Protein AF-A0A5E4NCN2-F1 (afdb_monomer_lite)

Secondary structure (DSSP, 8-state):
--------TTHHHHHHHHHHHHHHHTT-STT--HHHHHHHHHHHHHHHHHH-TTHHHHHHHTHHHHHHHHHHHHHH---HHHHHHHHHHS-GGGHHHHHHHHHHT--S-HHHHHHHHGGGGTT--PPP-HHHHHHHHHHHHS------HHHHHHHHHHHHHHHHHHHHHHHSS--------

Foldseek 3Di:
DDDDDPDPPPVVVVVVVVVLVVCVVVCVPPPDDLVVLLVVLVVLLVVVCVVPVPVSLVLLVCLLLLLVQLVCCLPVVDCPSVVVCVVVCVDPVNVSSVVSRPPQSPDSDNVSSVVRSVSSPVSDDHDDDPVVVVVVVCVVVPDDDDDCVVVVVVVVVVVQVVVQVVCCVVPVDGDPDDDDD

Structure (mmCIF, N/CA/C/O backbone):
data_AF-A0A5E4NCN2-F1
#
_entry.id   AF-A0A5E4NCN2-F1
#
loop_
_atom_site.group_PDB
_atom_site.id
_atom_site.type_symbol
_atom_site.label_atom_id
_atom_site.label_alt_id
_atom_site.label_comp_id
_atom_site.label_asym_id
_atom_site.label_entity_id
_atom_site.label_seq_id
_atom_site.pdbx_PDB_ins_code
_atom_site.Cartn_x
_atom_site.Cartn_y
_atom_site.Cartn_z
_atom_site.occupancy
_atom_site.B_iso_or_equiv
_atom_site.auth_seq_id
_atom_site.auth_comp_id
_atom_site.auth_asym_id
_atom_site.auth_atom_id
_atom_site.pdbx_PDB_model_num
ATOM 1 N N . MET A 1 1 ? 11.444 34.028 23.361 1.00 41.53 1 MET A N 1
ATOM 2 C CA . MET A 1 1 ? 9.983 34.226 23.229 1.00 41.53 1 MET A CA 1
ATOM 3 C C . MET A 1 1 ? 9.448 33.207 22.234 1.00 41.53 1 MET A C 1
ATOM 5 O O . MET A 1 1 ? 9.784 33.340 21.062 1.00 41.53 1 MET A O 1
ATOM 9 N N . PRO A 1 2 ? 8.696 32.174 22.645 1.00 37.09 2 PRO A N 1
ATOM 10 C CA . PRO A 1 2 ? 8.049 31.289 21.689 1.00 37.09 2 PRO A CA 1
ATOM 11 C C . PRO A 1 2 ? 6.718 31.912 21.245 1.00 37.09 2 PRO A C 1
ATOM 13 O O . PRO A 1 2 ? 5.906 32.322 22.072 1.00 37.09 2 PRO A O 1
ATOM 16 N N . LYS A 1 3 ? 6.517 32.023 19.930 1.00 39.44 3 LYS A N 1
ATOM 17 C CA . LYS A 1 3 ? 5.230 32.394 19.333 1.00 39.44 3 LYS A CA 1
ATOM 18 C C . LYS A 1 3 ? 4.325 31.162 19.383 1.00 39.44 3 LYS A C 1
ATOM 20 O O . LYS A 1 3 ? 4.682 30.126 18.828 1.00 39.44 3 LYS A O 1
ATOM 25 N N . SER A 1 4 ? 3.178 31.271 20.048 1.00 36.53 4 SER A N 1
ATOM 26 C CA . SER A 1 4 ? 2.143 30.239 20.026 1.00 36.53 4 SER A CA 1
ATOM 27 C C . SER A 1 4 ? 1.515 30.182 18.633 1.00 36.53 4 SER A C 1
ATOM 29 O O . SER A 1 4 ? 0.782 31.089 18.239 1.00 36.53 4 SER A O 1
ATOM 31 N N . HIS A 1 5 ? 1.789 29.120 17.883 1.00 40.44 5 HIS A N 1
ATOM 32 C CA . HIS A 1 5 ? 0.987 28.770 16.718 1.00 40.44 5 HIS A CA 1
ATOM 33 C C . HIS A 1 5 ? -0.254 28.014 17.196 1.00 40.44 5 HIS A C 1
ATOM 35 O O . HIS A 1 5 ? -0.223 26.806 17.397 1.00 40.44 5 HIS A O 1
ATOM 41 N N . THR A 1 6 ? -1.349 28.741 17.407 1.00 39.44 6 THR A N 1
ATOM 42 C CA . THR A 1 6 ? -2.689 28.159 17.506 1.00 39.44 6 THR A CA 1
ATOM 43 C C . THR A 1 6 ? -3.101 27.685 16.114 1.00 39.44 6 THR A C 1
ATOM 45 O O . THR A 1 6 ? -3.514 28.482 15.270 1.00 39.44 6 THR A O 1
ATOM 48 N N . THR A 1 7 ? -2.930 26.397 15.838 1.00 43.25 7 THR A N 1
ATOM 49 C CA . THR A 1 7 ? -3.471 25.747 14.644 1.00 43.25 7 THR A CA 1
ATOM 50 C C . THR A 1 7 ? -4.983 25.604 14.809 1.00 43.25 7 THR A C 1
ATOM 52 O O . THR A 1 7 ? -5.469 24.941 15.721 1.00 43.25 7 THR A O 1
ATOM 55 N N . ASN A 1 8 ? -5.745 26.268 13.938 1.00 42.75 8 ASN A N 1
ATOM 56 C CA . ASN A 1 8 ? -7.198 26.134 13.856 1.00 42.75 8 ASN A CA 1
ATOM 57 C C . ASN A 1 8 ? -7.563 24.698 13.430 1.00 42.75 8 ASN A C 1
ATOM 59 O O . ASN A 1 8 ? -7.612 24.387 12.244 1.00 42.75 8 ASN A O 1
ATOM 63 N N . HIS A 1 9 ? -7.813 23.819 14.402 1.00 45.22 9 HIS A N 1
ATOM 64 C CA . HIS A 1 9 ? -8.236 22.426 14.197 1.00 45.22 9 HIS A CA 1
ATOM 65 C C . HIS A 1 9 ? -9.747 22.264 13.922 1.00 45.22 9 HIS A C 1
ATOM 67 O O . HIS A 1 9 ? -10.250 21.147 13.875 1.00 45.22 9 HIS A O 1
ATOM 73 N N . THR A 1 10 ? -10.500 23.352 13.744 1.00 45.19 10 THR A N 1
ATOM 74 C CA . THR A 1 10 ? -11.974 23.331 13.670 1.00 45.19 10 THR A CA 1
ATOM 75 C C . THR A 1 10 ? -12.545 23.070 12.275 1.00 45.19 10 THR A C 1
ATOM 77 O O . THR A 1 10 ? -13.681 22.623 12.154 1.00 45.19 10 THR A O 1
ATOM 80 N N . THR A 1 11 ? -11.783 23.304 11.207 1.00 46.69 11 THR A N 1
ATOM 81 C CA . THR A 1 11 ? -12.284 23.181 9.824 1.00 46.69 11 THR A CA 1
ATOM 82 C C . THR A 1 11 ? -12.555 21.736 9.354 1.00 46.69 11 THR A C 1
ATOM 84 O O . THR A 1 11 ? -13.551 21.541 8.659 1.00 46.69 11 THR A O 1
ATOM 87 N N . PRO A 1 12 ? -11.765 20.706 9.729 1.00 53.44 12 PRO A N 1
ATOM 88 C CA . PRO A 1 12 ? -12.042 19.319 9.333 1.00 53.44 12 PRO A CA 1
ATOM 89 C C . PRO A 1 12 ? -13.329 18.761 9.955 1.00 53.44 12 PRO A C 1
ATOM 91 O O . PRO A 1 12 ? -14.063 18.035 9.294 1.00 53.44 12 PRO A O 1
ATOM 94 N N . LEU A 1 13 ? -13.623 19.142 11.204 1.00 51.06 13 LEU A N 1
ATOM 95 C CA . LEU A 1 13 ? -14.796 18.677 11.953 1.00 51.06 13 LEU A CA 1
ATOM 96 C C . LEU A 1 13 ? -16.109 19.131 11.309 1.00 51.06 13 LEU A C 1
ATOM 98 O O . LEU A 1 13 ? -17.052 18.354 11.211 1.00 51.06 13 LEU A O 1
ATOM 102 N N . LEU A 1 14 ? -16.158 20.372 10.820 1.00 49.25 14 LEU A N 1
ATOM 103 C CA . LEU A 1 14 ? -17.379 20.940 10.250 1.00 49.25 14 LEU A CA 1
ATOM 104 C C . LEU A 1 14 ? -17.755 20.292 8.907 1.00 49.25 14 LEU A C 1
ATOM 106 O O . LEU A 1 14 ? -18.934 20.105 8.623 1.00 49.25 14 LEU A O 1
ATOM 110 N N . LEU A 1 15 ? -16.757 19.923 8.095 1.00 54.38 15 LEU A N 1
ATOM 111 C CA . LEU A 1 15 ? -16.984 19.213 6.832 1.00 54.38 15 LEU A CA 1
ATOM 112 C C . LEU A 1 15 ? -17.452 17.771 7.075 1.00 54.38 15 LEU A C 1
ATOM 114 O O . LEU A 1 15 ? -18.323 17.287 6.357 1.00 54.38 15 LEU A O 1
ATOM 118 N N . PHE A 1 16 ? -16.903 17.121 8.107 1.00 57.28 16 PHE A N 1
ATOM 119 C CA . PHE A 1 16 ? -17.297 15.777 8.533 1.00 57.28 16 PHE A CA 1
ATOM 120 C C . PHE A 1 16 ? -18.766 15.756 8.981 1.00 57.28 16 PHE A C 1
ATOM 122 O O . PHE A 1 16 ? -19.557 14.986 8.451 1.00 57.28 16 PHE A O 1
ATOM 129 N N . MET A 1 17 ? -19.170 16.716 9.822 1.00 56.56 17 MET A N 1
ATOM 130 C CA . MET A 1 17 ? -20.558 16.845 10.291 1.00 56.56 17 MET A CA 1
ATOM 131 C C . MET A 1 17 ? -21.575 17.082 9.159 1.00 56.56 17 MET A C 1
ATOM 133 O O . MET A 1 17 ? -22.712 16.625 9.251 1.00 56.56 17 MET A O 1
ATOM 137 N N . ILE A 1 18 ? -21.199 17.796 8.089 1.00 57.78 18 ILE A N 1
ATOM 138 C CA . ILE A 1 18 ? -22.083 18.039 6.932 1.00 57.78 18 ILE A CA 1
ATOM 139 C C . ILE A 1 18 ? -22.223 16.779 6.065 1.00 57.78 18 ILE A C 1
ATOM 141 O O . ILE A 1 18 ? -23.317 16.493 5.576 1.00 57.78 18 ILE A O 1
ATOM 145 N N . PHE A 1 19 ? -21.140 16.021 5.881 1.00 59.50 19 PHE A N 1
ATOM 146 C CA . PHE A 1 19 ? -21.166 14.759 5.136 1.00 59.50 19 PHE A CA 1
ATOM 147 C C . PHE A 1 19 ? -21.954 13.677 5.894 1.00 59.50 19 PHE A C 1
ATOM 149 O O . PHE A 1 19 ? -22.753 12.956 5.295 1.00 59.50 19 PHE A O 1
ATOM 156 N N . ASP A 1 20 ? -21.810 13.647 7.221 1.00 53.59 20 ASP A N 1
ATOM 157 C CA . ASP A 1 20 ? -22.557 12.769 8.125 1.00 53.59 20 ASP A CA 1
ATOM 158 C C . ASP A 1 20 ? -24.066 13.025 8.060 1.00 53.59 20 ASP A C 1
ATOM 160 O O . ASP A 1 20 ? -24.856 12.086 7.962 1.00 53.59 20 ASP A O 1
ATOM 164 N N . LEU A 1 21 ? -24.485 14.296 8.039 1.00 54.50 21 LEU A N 1
ATOM 165 C CA . LEU A 1 21 ? -25.903 14.651 7.945 1.00 54.50 21 LEU A CA 1
ATOM 166 C C . LEU A 1 21 ? -26.544 14.128 6.646 1.00 54.50 21 LEU A C 1
ATOM 168 O O . LEU A 1 21 ? -27.700 13.707 6.646 1.00 54.50 21 LEU A O 1
ATOM 172 N N . LEU A 1 22 ? -25.784 14.134 5.548 1.00 56.88 22 LEU A N 1
ATOM 173 C CA . LEU A 1 22 ? -26.221 13.658 4.234 1.00 56.88 22 LEU A CA 1
ATOM 174 C C . LEU A 1 22 ? -26.329 12.130 4.171 1.00 56.88 22 LEU A C 1
ATOM 176 O O . LEU A 1 22 ? -27.300 11.616 3.621 1.00 56.88 22 LEU A O 1
ATOM 180 N N . LEU A 1 23 ? -25.378 11.395 4.751 1.00 57.78 23 LEU A N 1
ATOM 181 C CA . LEU A 1 23 ? -25.417 9.927 4.774 1.00 57.78 23 LEU A CA 1
ATOM 182 C C . LEU A 1 23 ? -26.554 9.392 5.656 1.00 57.78 23 LEU A C 1
ATOM 184 O O . LEU A 1 23 ? -27.239 8.448 5.255 1.00 57.78 23 LEU A O 1
ATOM 188 N N . VAL A 1 24 ? -26.803 10.036 6.802 1.00 56.12 24 VAL A N 1
ATOM 189 C CA . VAL A 1 24 ? -27.922 9.710 7.703 1.00 56.12 24 VAL A CA 1
ATOM 190 C C . VAL A 1 24 ? -29.273 10.011 7.045 1.00 56.12 24 VAL A C 1
ATOM 192 O O . VAL A 1 24 ? -30.188 9.196 7.124 1.00 56.12 24 VAL A O 1
ATOM 195 N N . GLN A 1 25 ? -29.408 11.139 6.336 1.00 54.72 25 GLN A N 1
ATOM 196 C CA . GLN A 1 25 ? -30.654 11.479 5.632 1.00 54.72 25 GLN A CA 1
ATOM 197 C C . GLN A 1 25 ? -30.982 10.544 4.461 1.00 54.72 25 GLN A C 1
ATOM 199 O O . GLN A 1 25 ? -32.149 10.425 4.092 1.00 54.72 25 GLN A O 1
ATOM 204 N N . LEU A 1 26 ? -29.980 9.883 3.876 1.00 61.31 26 LEU A N 1
ATOM 205 C CA . LEU A 1 26 ? -30.165 8.995 2.727 1.00 61.31 26 LEU A CA 1
ATOM 206 C C . LEU A 1 26 ? -30.499 7.545 3.109 1.00 61.31 26 LEU A C 1
ATOM 208 O O . LEU A 1 26 ? -30.762 6.752 2.209 1.00 61.31 26 LEU A O 1
ATOM 212 N N . ASN A 1 27 ? -30.492 7.193 4.404 1.00 65.44 27 ASN A N 1
ATOM 213 C CA . ASN A 1 27 ? -30.739 5.833 4.907 1.00 65.44 27 ASN A CA 1
ATOM 214 C C . ASN A 1 27 ? -29.932 4.756 4.145 1.00 65.44 27 ASN A C 1
ATOM 216 O O . ASN A 1 27 ? -30.415 3.654 3.897 1.00 65.44 27 ASN A O 1
ATOM 220 N N . LYS A 1 28 ? -28.707 5.110 3.723 1.00 70.81 28 LYS A N 1
ATOM 221 C CA . LYS A 1 28 ? -27.879 4.315 2.798 1.00 70.81 28 LYS A CA 1
ATOM 222 C C . LYS A 1 28 ? -27.539 2.928 3.361 1.00 70.81 28 LYS A C 1
ATOM 224 O O . LYS A 1 28 ? -27.351 2.000 2.585 1.00 70.81 28 LYS A O 1
ATOM 229 N N . TYR A 1 29 ? -27.481 2.806 4.689 1.00 74.25 29 TYR A N 1
ATOM 230 C CA . TYR A 1 29 ? -27.118 1.588 5.412 1.00 74.25 29 TYR A CA 1
ATOM 231 C C . TYR A 1 29 ? -28.227 1.220 6.410 1.00 74.25 29 TYR A C 1
ATOM 233 O O . TYR A 1 29 ? -28.184 1.584 7.584 1.00 74.25 29 TYR A O 1
ATOM 241 N N . GLU A 1 30 ? -29.273 0.543 5.934 1.00 71.25 30 GLU A N 1
ATOM 242 C CA . GLU A 1 30 ? -30.413 0.170 6.776 1.00 71.25 30 GLU A CA 1
ATOM 243 C C . GLU A 1 30 ? -29.991 -0.835 7.863 1.00 71.25 30 GLU A C 1
ATOM 245 O O . GLU A 1 30 ? -29.385 -1.866 7.581 1.00 71.25 30 GLU A O 1
ATOM 250 N N . GLY A 1 31 ? -30.290 -0.525 9.128 1.00 76.19 31 GLY A N 1
ATOM 251 C CA . GLY A 1 31 ? -29.932 -1.379 10.266 1.00 76.19 31 GLY A CA 1
ATOM 252 C C . GLY A 1 31 ? -28.457 -1.330 10.684 1.00 76.19 31 GLY A C 1
ATOM 253 O O . GLY A 1 31 ? -28.086 -2.042 11.618 1.00 76.19 31 GLY A O 1
ATOM 254 N N . TYR A 1 32 ? -27.632 -0.485 10.054 1.00 77.19 32 TYR A N 1
ATOM 255 C CA . TYR A 1 32 ? -26.228 -0.299 10.419 1.00 77.19 32 TYR A CA 1
ATOM 256 C C . TYR A 1 32 ? -25.906 1.171 10.711 1.00 77.19 32 TYR A C 1
ATOM 258 O O . TYR A 1 32 ? -25.989 2.035 9.838 1.00 77.19 32 TYR A O 1
ATOM 266 N N . ASP A 1 33 ? -25.498 1.456 11.949 1.00 78.25 33 ASP A N 1
ATOM 267 C CA . ASP A 1 33 ? -25.115 2.805 12.369 1.00 78.25 33 ASP A CA 1
ATOM 268 C C . ASP A 1 33 ? -23.631 3.071 12.070 1.00 78.25 33 ASP A C 1
ATOM 270 O O . ASP A 1 33 ? -22.745 2.889 12.911 1.00 78.25 33 ASP A O 1
ATOM 274 N N . LEU A 1 34 ? -23.360 3.531 10.843 1.00 77.75 34 LEU A N 1
ATOM 275 C CA . LEU A 1 34 ? -22.014 3.931 10.429 1.00 77.75 34 LEU A CA 1
ATOM 276 C C . LEU A 1 34 ? -21.452 5.065 11.303 1.00 77.75 34 LEU A C 1
ATOM 278 O O . LEU A 1 34 ? -20.244 5.129 11.520 1.00 77.75 34 LEU A O 1
ATOM 282 N N . HIS A 1 35 ? -22.298 5.955 11.825 1.00 75.25 35 HIS A N 1
ATOM 283 C CA . HIS A 1 35 ? -21.841 7.070 12.650 1.00 75.25 35 HIS A CA 1
ATOM 284 C C . HIS A 1 35 ? -21.331 6.576 14.006 1.00 75.25 35 HIS A C 1
ATOM 286 O O . HIS A 1 35 ? -20.250 6.980 14.446 1.00 75.25 35 HIS A O 1
ATOM 292 N N . GLN A 1 36 ? -22.068 5.672 14.655 1.00 80.62 36 GLN A N 1
ATOM 293 C CA . GLN A 1 36 ? -21.593 5.013 15.868 1.00 80.62 36 GLN A CA 1
ATOM 294 C C . GLN A 1 36 ? -20.268 4.287 15.603 1.00 80.62 36 GLN A C 1
ATOM 296 O O . GLN A 1 36 ? -19.320 4.446 16.374 1.00 80.62 36 GLN A O 1
ATOM 301 N N . GLU A 1 37 ? -20.166 3.565 14.486 1.00 77.81 37 GLU A N 1
ATOM 302 C CA . GLU A 1 37 ? -18.952 2.839 14.107 1.00 77.81 37 GLU A CA 1
ATOM 303 C C . GLU A 1 37 ? -17.729 3.766 13.970 1.00 77.81 37 GLU A C 1
ATOM 305 O O . GLU A 1 37 ? -16.659 3.508 14.543 1.00 77.81 37 GLU A O 1
ATOM 310 N N . VAL A 1 38 ? -17.897 4.875 13.245 1.00 79.56 38 VAL A N 1
ATOM 311 C CA . VAL A 1 38 ? -16.866 5.900 13.042 1.00 79.56 38 VAL A CA 1
ATOM 312 C C . VAL A 1 38 ? -16.485 6.557 14.369 1.00 79.56 38 VAL A C 1
ATOM 314 O O . VAL A 1 38 ? -15.297 6.680 14.674 1.00 79.56 38 VAL A O 1
ATOM 317 N N . SER A 1 39 ? -17.470 6.931 15.187 1.00 80.88 39 SER A N 1
ATOM 318 C CA . SER A 1 39 ? -17.256 7.554 16.496 1.00 80.88 39 SER A CA 1
ATOM 319 C C . SER A 1 39 ? -16.482 6.641 17.450 1.00 80.88 39 SER A C 1
ATOM 321 O O . SER A 1 39 ? -15.526 7.074 18.103 1.00 80.88 39 SER A O 1
ATOM 323 N N . GLU A 1 40 ? -16.820 5.352 17.487 1.00 79.88 40 GLU A N 1
ATOM 324 C CA . GLU A 1 40 ? -16.090 4.356 18.269 1.00 79.88 40 GLU A CA 1
ATOM 325 C C . GLU A 1 40 ? -14.658 4.172 17.760 1.00 79.88 40 GLU A C 1
ATOM 327 O O . GLU A 1 40 ? -13.729 4.093 18.565 1.00 79.88 40 GLU A O 1
ATOM 332 N N . CYS A 1 41 ? -14.456 4.132 16.439 1.00 77.62 41 CYS A N 1
ATOM 333 C CA . CYS A 1 41 ? -13.123 4.036 15.842 1.00 77.62 41 CYS A CA 1
ATOM 334 C C . CYS A 1 41 ? -12.253 5.249 16.218 1.00 77.62 41 CYS A C 1
ATOM 336 O O . CYS A 1 4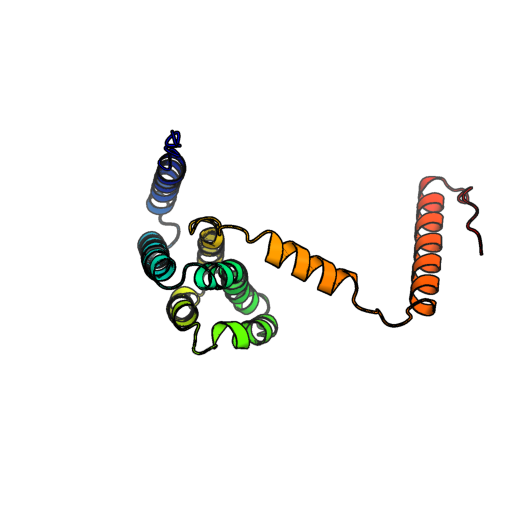1 ? -11.135 5.076 16.712 1.00 77.62 41 CYS A O 1
ATOM 338 N N . ILE A 1 42 ? -12.790 6.466 16.075 1.00 79.62 42 ILE A N 1
ATOM 339 C CA . ILE A 1 42 ? -12.117 7.716 16.459 1.00 79.62 42 ILE A CA 1
ATOM 340 C C . ILE A 1 42 ? -11.765 7.703 17.947 1.00 79.62 42 ILE A C 1
ATOM 342 O O . ILE A 1 42 ? -10.617 7.953 18.312 1.00 79.62 42 ILE A O 1
ATOM 346 N N . SER A 1 43 ? -12.734 7.389 18.807 1.00 81.00 43 SER A N 1
ATOM 347 C CA . SER A 1 43 ? -12.561 7.423 20.262 1.00 81.00 43 SER A CA 1
ATOM 348 C C . SER A 1 43 ? -11.500 6.428 20.729 1.00 81.00 43 SER A C 1
ATOM 350 O O . SER A 1 43 ? -10.643 6.763 21.549 1.00 81.00 43 SER A O 1
ATOM 352 N N . GLN A 1 44 ? -11.513 5.212 20.174 1.00 78.81 44 GLN A N 1
ATOM 353 C CA . GLN A 1 44 ? -10.525 4.187 20.500 1.00 78.81 44 GLN A CA 1
ATOM 354 C C . GLN A 1 44 ? -9.130 4.575 20.003 1.00 78.81 44 GLN A C 1
ATOM 356 O O . GLN A 1 44 ? -8.169 4.475 20.768 1.00 78.81 44 GLN A O 1
ATOM 361 N N . GLY A 1 45 ? -8.999 5.053 18.762 1.00 78.50 45 GLY A N 1
ATOM 362 C CA . GLY A 1 45 ? -7.695 5.469 18.246 1.00 78.50 45 GLY A CA 1
ATOM 363 C C . GLY A 1 45 ? -7.143 6.713 18.945 1.00 78.50 45 GLY A C 1
ATOM 364 O O . GLY A 1 45 ? -5.943 6.772 19.204 1.00 78.50 45 GLY A O 1
ATOM 365 N N . ALA A 1 46 ? -7.997 7.652 19.363 1.00 79.94 46 ALA A N 1
ATOM 366 C CA . ALA A 1 46 ? -7.592 8.794 20.181 1.00 79.94 46 ALA A CA 1
ATOM 367 C C . ALA A 1 46 ? -7.047 8.347 21.548 1.00 79.94 46 ALA A C 1
ATOM 369 O O . ALA A 1 46 ? -5.948 8.755 21.927 1.00 79.94 46 ALA A O 1
ATOM 370 N N . ALA A 1 47 ? -7.755 7.461 22.257 1.00 79.75 47 ALA A N 1
ATOM 371 C CA . ALA A 1 47 ? -7.289 6.920 23.536 1.00 79.75 47 ALA A CA 1
ATOM 372 C C . ALA A 1 47 ? -5.941 6.188 23.401 1.00 79.75 47 ALA A C 1
ATOM 374 O O . ALA A 1 47 ? -5.054 6.356 24.235 1.00 79.75 47 ALA A O 1
ATOM 375 N N . TYR A 1 48 ? -5.749 5.423 22.324 1.00 76.56 48 TYR A N 1
ATOM 376 C CA . TYR A 1 48 ? -4.492 4.713 22.078 1.00 76.56 48 TYR A CA 1
ATOM 377 C C . TYR A 1 48 ? -3.350 5.627 21.648 1.00 76.56 48 TYR A C 1
ATOM 379 O O . TYR A 1 48 ? -2.216 5.394 22.057 1.00 76.56 48 TYR A O 1
ATOM 387 N N . SER A 1 49 ? -3.628 6.689 20.892 1.00 76.19 49 SER A N 1
ATOM 388 C CA . SER A 1 49 ? -2.602 7.664 20.505 1.00 76.19 49 SER A CA 1
ATOM 389 C C . SER A 1 49 ? -1.956 8.367 21.700 1.00 76.19 49 SER A C 1
ATOM 391 O O . SER A 1 49 ? -0.795 8.758 21.626 1.00 76.19 49 SER A O 1
ATOM 393 N N . GLN A 1 50 ? -2.676 8.468 22.821 1.00 78.50 50 GLN A N 1
ATOM 394 C CA . GLN A 1 50 ? -2.137 8.990 24.077 1.00 78.50 50 GLN A CA 1
ATOM 395 C C . GLN A 1 50 ? -1.217 7.989 24.788 1.00 78.50 50 GLN A C 1
ATOM 397 O O . GLN A 1 50 ? -0.306 8.404 25.499 1.00 78.50 50 GLN A O 1
ATOM 402 N N . LEU A 1 51 ? -1.452 6.686 24.609 1.00 77.88 51 LEU A N 1
ATOM 403 C CA . LEU A 1 51 ? -0.688 5.618 25.260 1.00 77.88 51 LEU A CA 1
ATOM 404 C C . LEU A 1 51 ? 0.542 5.192 24.440 1.00 77.88 51 LEU A C 1
ATOM 406 O O . LEU A 1 51 ? 1.578 4.893 25.024 1.00 77.88 51 LEU A O 1
ATOM 410 N N . TYR A 1 52 ? 0.426 5.178 23.107 1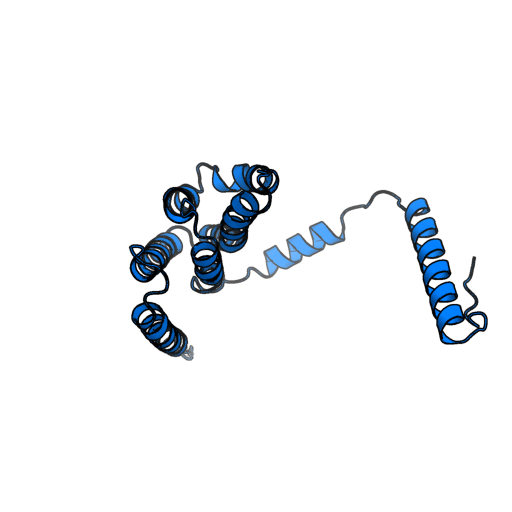.00 76.75 52 TYR A N 1
ATOM 411 C CA . TYR A 1 52 ? 1.426 4.655 22.166 1.00 76.75 52 TYR A CA 1
ATOM 412 C C . TYR A 1 52 ? 1.533 5.551 20.916 1.00 76.75 52 TYR A C 1
ATOM 414 O O . TYR A 1 52 ? 1.048 5.191 19.839 1.00 76.75 52 TYR A O 1
ATOM 422 N N . PRO A 1 53 ? 2.103 6.761 21.038 1.00 70.06 53 PRO A N 1
ATOM 423 C CA . PRO A 1 53 ? 2.037 7.781 19.990 1.00 70.06 53 PRO A CA 1
ATOM 424 C C . PRO A 1 53 ? 2.771 7.407 18.693 1.00 70.06 53 PRO A C 1
ATOM 426 O O . PRO A 1 53 ? 2.418 7.920 17.631 1.00 70.06 53 PRO A O 1
ATOM 429 N N . VAL A 1 54 ? 3.774 6.526 18.752 1.00 71.31 54 VAL A N 1
ATOM 430 C CA . VAL A 1 54 ? 4.569 6.121 17.580 1.00 71.31 54 VAL A CA 1
ATOM 431 C C . VAL A 1 54 ? 3.940 4.899 16.909 1.00 71.31 54 VAL A C 1
ATOM 433 O O . VAL A 1 54 ? 3.675 4.896 15.706 1.00 71.31 54 VAL A O 1
ATOM 436 N N . GLU A 1 55 ? 3.619 3.884 17.703 1.00 73.56 55 GLU A N 1
ATOM 437 C CA . GLU A 1 55 ? 3.106 2.596 17.250 1.00 73.56 55 GLU A CA 1
ATOM 438 C C . GLU A 1 55 ? 1.688 2.723 16.694 1.00 73.56 55 GLU A C 1
ATOM 440 O O . GLU A 1 55 ? 1.367 2.095 15.684 1.00 73.56 55 GLU A O 1
ATOM 445 N N . VAL A 1 56 ? 0.844 3.582 17.287 1.00 75.75 56 VAL A N 1
ATOM 446 C CA . VAL A 1 56 ? -0.529 3.788 16.800 1.00 75.75 56 VAL A CA 1
ATOM 447 C C . VAL A 1 56 ? -0.532 4.214 15.336 1.00 75.75 56 VAL A C 1
ATOM 449 O O . VAL A 1 56 ? -1.402 3.792 14.583 1.00 75.75 56 VAL A O 1
ATOM 452 N N . TYR A 1 57 ? 0.448 5.007 14.894 1.00 77.38 57 TYR A N 1
ATOM 453 C CA . TYR A 1 57 ? 0.458 5.508 13.528 1.00 77.38 57 TYR A CA 1
ATOM 454 C C . TYR A 1 57 ? 0.848 4.423 12.525 1.00 77.38 57 TYR A C 1
ATOM 456 O O . TYR A 1 57 ? 0.234 4.318 11.463 1.00 77.38 57 TYR A O 1
ATOM 464 N N . ASP A 1 58 ? 1.817 3.572 12.859 1.00 76.25 58 ASP A N 1
ATOM 465 C CA . ASP A 1 58 ? 2.155 2.417 12.023 1.00 76.25 58 ASP A CA 1
ATOM 466 C C . ASP A 1 58 ? 0.999 1.420 11.928 1.00 76.25 58 ASP A C 1
ATOM 468 O O . ASP A 1 58 ? 0.753 0.848 10.862 1.00 76.25 58 ASP A O 1
ATOM 472 N N . LEU A 1 59 ? 0.225 1.287 13.003 1.00 75.12 59 LEU A N 1
ATOM 473 C CA . LEU A 1 59 ? -1.006 0.509 13.020 1.00 75.12 59 LEU A CA 1
ATOM 474 C C . LEU A 1 59 ? -2.103 1.161 12.166 1.00 75.12 59 LEU A C 1
ATOM 476 O O . LEU A 1 59 ? -2.728 0.484 11.348 1.00 75.12 59 LEU A O 1
ATOM 480 N N . MET A 1 60 ? -2.286 2.478 12.268 1.00 76.94 60 MET A N 1
ATOM 481 C CA . MET A 1 60 ? -3.257 3.221 11.461 1.00 76.94 60 MET A CA 1
ATOM 482 C C . MET A 1 60 ? -2.905 3.241 9.970 1.00 76.94 60 MET A C 1
ATOM 484 O O . MET A 1 60 ? -3.809 3.197 9.136 1.00 76.94 60 MET A O 1
ATOM 488 N N . LYS A 1 61 ? -1.620 3.208 9.589 1.00 79.94 61 LYS A N 1
ATOM 489 C CA . LYS A 1 61 ? -1.211 3.019 8.181 1.00 79.94 61 LYS A CA 1
ATOM 490 C C . LYS A 1 61 ? -1.735 1.713 7.590 1.00 79.94 61 LYS A C 1
ATOM 492 O O . LYS A 1 61 ? -1.940 1.638 6.380 1.00 79.94 61 LYS A O 1
ATOM 497 N N . MET A 1 62 ? -1.932 0.683 8.415 1.00 79.69 62 MET A N 1
ATOM 498 C CA . MET A 1 62 ? -2.474 -0.597 7.958 1.00 79.69 62 MET A CA 1
ATOM 499 C C . MET A 1 62 ? -3.995 -0.565 7.792 1.00 79.69 62 MET A C 1
ATOM 501 O O . MET A 1 62 ? -4.533 -1.434 7.110 1.00 79.69 62 MET A O 1
ATOM 505 N N . TRP A 1 63 ? -4.693 0.426 8.354 1.00 81.25 63 TRP A N 1
ATOM 506 C CA . TRP A 1 63 ? -6.156 0.492 8.353 1.00 81.25 63 TRP A CA 1
ATOM 507 C C . TRP A 1 63 ? -6.793 0.435 6.954 1.00 81.25 63 TRP A C 1
ATOM 509 O O . TRP A 1 63 ? -7.683 -0.392 6.749 1.00 81.25 63 TRP A O 1
ATOM 519 N N . PRO A 1 64 ? -6.323 1.192 5.943 1.00 82.94 64 PRO A N 1
ATOM 520 C CA . PRO A 1 64 ? -6.867 1.056 4.595 1.00 82.94 64 PRO A CA 1
ATOM 521 C C . PRO A 1 64 ? -6.624 -0.336 4.006 1.00 82.94 64 PRO A C 1
ATOM 523 O O . PRO A 1 64 ? -7.497 -0.874 3.340 1.00 82.94 64 PRO A O 1
ATOM 526 N N . SER A 1 65 ? -5.463 -0.946 4.280 1.00 84.69 65 SER A N 1
ATOM 527 C CA . SER A 1 65 ? -5.153 -2.307 3.811 1.00 84.69 65 SER A CA 1
ATOM 528 C C . SER A 1 65 ? -6.102 -3.331 4.428 1.00 84.69 65 SER A C 1
ATOM 530 O O . SER A 1 65 ? -6.613 -4.199 3.738 1.00 84.69 65 SER A O 1
ATOM 532 N N . ILE A 1 66 ? -6.380 -3.187 5.717 1.00 81.00 66 ILE A N 1
ATOM 533 C CA . ILE A 1 66 ? -7.334 -3.998 6.471 1.00 81.00 66 ILE A CA 1
ATOM 534 C C . ILE A 1 66 ? -8.762 -3.869 5.903 1.00 81.00 66 ILE A C 1
ATOM 536 O O . ILE A 1 66 ? -9.457 -4.869 5.755 1.00 81.00 66 ILE A O 1
ATOM 540 N N . CYS A 1 67 ?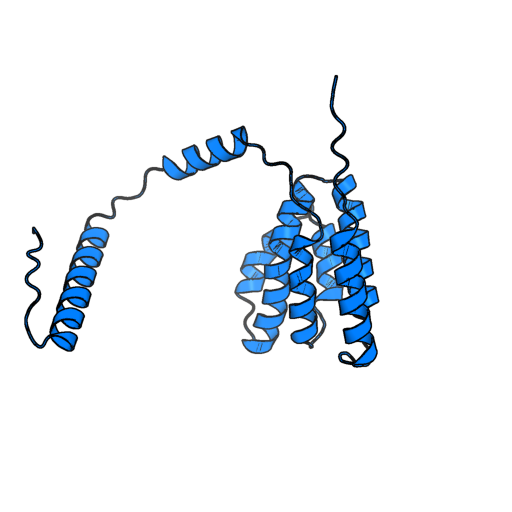 -9.197 -2.656 5.554 1.00 80.44 67 CYS A N 1
ATOM 541 C CA . CYS A 1 67 ? -10.510 -2.438 4.940 1.00 80.44 67 CYS A CA 1
ATOM 542 C C . CYS A 1 67 ? -10.577 -3.030 3.524 1.00 80.44 67 CYS A C 1
ATOM 544 O O . CYS A 1 67 ? -11.554 -3.682 3.170 1.00 80.44 67 CYS A O 1
ATOM 546 N N . ILE A 1 68 ? -9.518 -2.850 2.728 1.00 81.62 68 ILE A N 1
ATOM 547 C CA . ILE A 1 68 ? -9.398 -3.434 1.385 1.00 81.62 68 ILE A CA 1
ATOM 548 C C . ILE A 1 68 ? -9.414 -4.962 1.452 1.00 81.62 68 ILE A C 1
ATOM 550 O O . ILE A 1 68 ? -10.024 -5.591 0.599 1.00 81.62 68 ILE A O 1
ATOM 554 N N . ASP A 1 69 ? -8.799 -5.567 2.467 1.00 83.00 69 ASP A N 1
ATOM 555 C CA . ASP A 1 69 ? -8.840 -7.016 2.670 1.00 83.00 69 ASP A CA 1
ATOM 556 C C . ASP A 1 69 ? -10.268 -7.551 2.829 1.00 83.00 69 ASP A C 1
ATOM 558 O O . ASP A 1 69 ? -10.604 -8.590 2.270 1.00 83.00 69 ASP A O 1
ATOM 562 N N . ALA A 1 70 ? -11.130 -6.842 3.564 1.00 79.19 70 ALA A N 1
ATOM 563 C CA . ALA A 1 70 ? -12.539 -7.217 3.675 1.00 79.19 70 ALA A CA 1
ATOM 564 C C . ALA A 1 70 ? -13.235 -7.199 2.304 1.00 79.19 70 ALA A C 1
ATOM 566 O O . ALA A 1 70 ? -13.922 -8.155 1.960 1.00 79.19 70 ALA A O 1
ATOM 567 N N . VAL A 1 71 ? -12.960 -6.180 1.484 1.00 81.06 71 VAL A N 1
ATOM 568 C CA . VAL A 1 71 ? -13.487 -6.085 0.113 1.00 81.06 71 VAL A CA 1
ATOM 569 C C . VAL A 1 71 ? -12.941 -7.195 -0.789 1.00 81.06 71 VAL A C 1
ATOM 571 O O . VAL A 1 71 ? -13.700 -7.820 -1.520 1.00 81.06 71 VAL A O 1
ATOM 574 N N . LEU A 1 72 ? -11.636 -7.471 -0.744 1.00 81.44 72 LEU A N 1
ATOM 575 C CA . LEU A 1 72 ? -11.009 -8.511 -1.568 1.00 81.44 72 LEU A CA 1
ATOM 576 C C . LEU A 1 72 ? -11.512 -9.910 -1.205 1.00 81.44 72 LEU A C 1
ATOM 578 O O . LEU A 1 72 ? -11.696 -10.740 -2.094 1.00 81.44 72 LEU A O 1
ATOM 582 N N . ARG A 1 73 ? -11.769 -10.173 0.080 1.00 80.19 73 ARG A N 1
ATOM 583 C CA . ARG A 1 73 ? -12.357 -11.445 0.516 1.00 80.19 73 ARG A CA 1
ATOM 584 C C . ARG A 1 73 ? -13.773 -11.636 -0.016 1.00 80.19 73 ARG A C 1
ATOM 586 O O . ARG A 1 73 ? -14.098 -12.757 -0.392 1.00 80.19 73 ARG A O 1
ATOM 593 N N . ASP A 1 74 ? -14.560 -10.566 -0.092 1.00 79.25 74 ASP A N 1
ATOM 594 C CA . ASP A 1 74 ? -15.914 -10.611 -0.652 1.00 79.25 74 ASP A CA 1
ATOM 595 C C . ASP A 1 74 ? -15.907 -10.769 -2.186 1.00 79.25 74 ASP A C 1
ATOM 597 O O . ASP A 1 74 ? -16.589 -11.632 -2.734 1.00 79.25 74 ASP A O 1
ATOM 601 N N . VAL A 1 75 ? -15.065 -10.002 -2.889 1.00 81.19 75 VAL A N 1
ATOM 602 C CA . VAL A 1 75 ? -15.030 -9.977 -4.365 1.00 81.19 75 VAL A CA 1
ATOM 603 C C . VAL A 1 75 ? -14.286 -11.170 -4.969 1.00 81.19 75 VAL A C 1
ATOM 605 O O . VAL A 1 75 ? -14.720 -11.728 -5.977 1.00 81.19 75 VAL A O 1
ATOM 608 N N . GLU A 1 76 ? -13.133 -11.538 -4.410 1.00 82.62 76 GLU A N 1
ATOM 609 C CA . GLU A 1 76 ? -12.236 -12.532 -5.010 1.00 82.62 76 GLU A CA 1
ATOM 610 C C . GLU A 1 76 ? -12.310 -13.901 -4.321 1.00 82.62 76 GLU A C 1
ATOM 612 O O . GLU A 1 76 ? -11.904 -14.903 -4.909 1.00 82.62 76 GLU A O 1
ATOM 617 N N . GLY A 1 77 ? -12.803 -13.970 -3.078 1.00 72.81 77 GLY A N 1
ATOM 618 C CA . GLY A 1 77 ? -12.877 -15.213 -2.303 1.00 72.81 77 GLY A CA 1
ATOM 619 C C . GLY A 1 77 ? -11.518 -15.774 -1.855 1.00 72.81 77 GLY A C 1
ATOM 620 O O . GLY A 1 77 ? -11.453 -16.892 -1.337 1.00 72.81 77 GLY A O 1
ATOM 621 N N . TYR A 1 78 ? -10.420 -15.029 -2.037 1.00 72.69 78 TYR A N 1
ATOM 622 C CA . TYR A 1 78 ? -9.068 -15.449 -1.659 1.00 72.69 78 TYR A CA 1
ATOM 623 C C . TYR A 1 78 ? -8.547 -14.693 -0.432 1.00 72.69 78 TYR A C 1
ATOM 625 O O . TYR A 1 78 ? -8.641 -13.476 -0.335 1.00 72.69 78 TYR A O 1
ATOM 633 N N . ASN A 1 79 ? -7.879 -15.420 0.469 1.00 76.88 79 ASN A N 1
ATOM 634 C CA . ASN A 1 79 ? -7.298 -14.873 1.705 1.00 76.88 79 ASN A CA 1
ATOM 635 C C . ASN A 1 79 ? -5.801 -14.531 1.587 1.00 76.88 79 ASN A C 1
ATOM 637 O O . ASN A 1 79 ? -5.119 -14.388 2.598 1.00 76.88 79 ASN A O 1
ATOM 641 N N . VAL A 1 80 ? -5.245 -14.429 0.373 1.00 83.12 80 VAL A N 1
ATOM 642 C CA . VAL A 1 80 ? -3.795 -14.206 0.184 1.00 83.12 80 VAL A CA 1
ATOM 643 C C . VAL A 1 80 ? -3.351 -12.888 0.817 1.00 83.12 80 VAL A C 1
ATOM 645 O O . VAL A 1 80 ? -2.305 -12.827 1.464 1.00 83.12 80 VAL A O 1
ATOM 648 N N . PHE A 1 81 ? -4.161 -11.841 0.656 1.00 81.50 81 PHE A N 1
ATOM 649 C CA . PHE A 1 81 ? -3.883 -10.541 1.249 1.00 81.50 81 PHE A CA 1
ATOM 650 C C . PHE A 1 81 ? -3.982 -10.600 2.779 1.00 81.50 81 PHE A C 1
ATOM 652 O O . PHE A 1 81 ? -3.031 -10.199 3.456 1.00 81.50 81 PHE A O 1
ATOM 659 N N . TYR A 1 82 ? -5.053 -11.202 3.314 1.00 80.06 82 TYR A N 1
ATOM 660 C CA . TYR A 1 82 ? -5.233 -11.439 4.746 1.00 80.06 82 TYR A CA 1
ATOM 661 C C . TYR A 1 82 ? -4.034 -12.159 5.367 1.00 80.06 82 TYR A C 1
ATOM 663 O O . TYR A 1 82 ? -3.483 -11.691 6.358 1.00 80.06 82 TYR A O 1
ATOM 671 N N . GLU A 1 83 ? -3.563 -13.257 4.773 1.00 83.69 83 GLU A N 1
ATOM 672 C CA . GLU A 1 83 ? -2.421 -14.010 5.307 1.00 83.69 83 GLU A CA 1
ATOM 673 C C . GLU A 1 83 ? -1.111 -13.202 5.282 1.00 83.69 83 GLU A C 1
ATOM 675 O O . GLU A 1 83 ? -0.248 -13.402 6.138 1.00 83.69 83 GLU A O 1
ATOM 680 N N . ALA A 1 84 ? -0.963 -12.235 4.371 1.00 84.12 84 ALA A N 1
ATOM 681 C CA . ALA A 1 84 ? 0.187 -11.330 4.357 1.00 84.12 84 ALA A CA 1
ATOM 682 C C . ALA A 1 84 ? 0.125 -10.260 5.468 1.00 84.12 84 ALA A C 1
ATOM 684 O O . ALA A 1 84 ? 1.165 -9.864 6.005 1.00 84.12 84 ALA A O 1
ATOM 685 N N . ILE A 1 85 ? -1.074 -9.788 5.831 1.00 80.25 85 ILE A N 1
ATOM 686 C CA . ILE A 1 85 ? -1.275 -8.769 6.881 1.00 80.25 85 ILE A CA 1
ATOM 687 C C . ILE A 1 85 ? -1.455 -9.378 8.277 1.00 80.25 85 ILE A C 1
ATOM 689 O O . ILE A 1 85 ? -1.117 -8.745 9.282 1.00 80.25 85 ILE A O 1
ATOM 693 N N . ARG A 1 86 ? -1.934 -10.622 8.359 1.00 80.75 86 ARG A N 1
ATOM 694 C CA . ARG A 1 86 ? -2.268 -11.333 9.596 1.00 80.75 86 ARG A CA 1
ATOM 695 C C . ARG A 1 86 ? -1.128 -11.354 10.615 1.00 80.75 86 ARG A C 1
ATOM 697 O O . ARG A 1 86 ? -1.433 -11.083 11.776 1.00 80.75 86 ARG A O 1
ATOM 704 N N . PRO A 1 87 ? 0.152 -11.597 10.265 1.00 81.94 87 PRO A N 1
ATOM 705 C CA . PRO A 1 87 ? 1.242 -11.570 11.242 1.00 81.94 87 PRO A CA 1
ATOM 706 C C . PRO A 1 87 ? 1.421 -10.198 11.897 1.00 81.94 87 PRO A C 1
ATOM 708 O O . PRO A 1 87 ? 1.748 -10.115 13.077 1.00 81.94 87 PRO A O 1
ATOM 711 N N . LYS A 1 88 ? 1.164 -9.117 11.149 1.00 76.75 88 LYS A N 1
ATOM 712 C CA . LYS A 1 88 ? 1.242 -7.749 11.671 1.00 76.75 88 LYS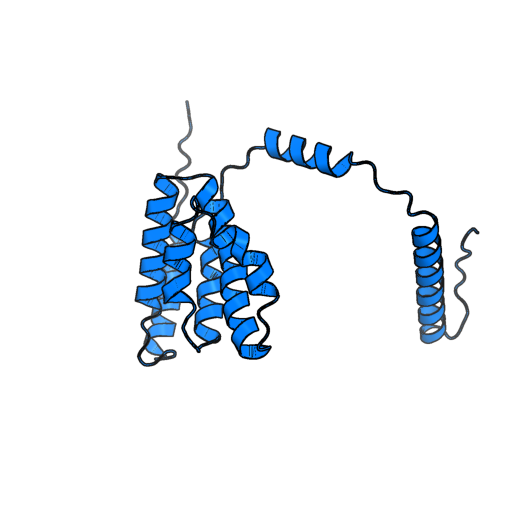 A CA 1
ATOM 713 C C . LYS A 1 88 ? 0.042 -7.415 12.546 1.00 76.75 88 LYS A C 1
ATOM 715 O O . LYS A 1 88 ? 0.196 -6.742 13.549 1.00 76.75 88 LYS A O 1
ATOM 720 N N . ILE A 1 89 ? -1.145 -7.898 12.200 1.00 74.06 89 ILE A N 1
ATOM 721 C CA . ILE A 1 89 ? -2.379 -7.668 12.966 1.00 74.06 89 ILE A CA 1
ATOM 722 C C . ILE A 1 89 ? -2.414 -8.496 14.256 1.00 74.06 89 ILE A C 1
ATOM 724 O O . ILE A 1 89 ? -2.855 -8.030 15.303 1.00 74.06 89 ILE A O 1
ATOM 728 N N . SER A 1 90 ? -1.943 -9.738 14.179 1.00 75.12 90 SER A N 1
ATOM 729 C CA . SER A 1 90 ? -2.024 -10.719 15.266 1.00 75.12 90 SER A CA 1
ATOM 730 C C . SER A 1 90 ? -0.901 -10.557 16.295 1.00 75.12 90 SER A C 1
ATOM 732 O O . SER A 1 90 ? -0.796 -11.366 17.214 1.00 75.12 90 SER A O 1
ATOM 734 N N . HIS A 1 91 ? -0.049 -9.538 16.143 1.00 75.81 91 HIS A N 1
ATOM 735 C CA . HIS A 1 91 ? 1.049 -9.293 17.065 1.00 75.81 91 HIS A CA 1
ATOM 736 C C . HIS A 1 91 ? 0.503 -8.978 18.472 1.00 75.81 91 HIS A C 1
ATOM 738 O O . HIS A 1 91 ? -0.442 -8.190 18.578 1.00 75.81 91 HIS A O 1
ATOM 744 N N . PRO A 1 92 ? 1.070 -9.550 19.552 1.00 70.19 92 PRO A N 1
ATOM 745 C CA . PRO A 1 92 ? 0.603 -9.317 20.923 1.00 70.19 92 PRO A CA 1
ATOM 746 C C . PRO A 1 92 ? 0.609 -7.841 21.334 1.00 70.19 92 PRO A C 1
ATOM 748 O O . PRO A 1 92 ? -0.274 -7.398 22.059 1.00 70.19 92 PRO A O 1
ATOM 751 N N . ASP A 1 93 ? 1.548 -7.060 20.803 1.00 68.19 93 ASP A N 1
ATOM 752 C CA . ASP A 1 93 ? 1.632 -5.619 21.075 1.00 68.19 93 ASP A CA 1
ATOM 753 C C . ASP A 1 93 ? 0.567 -4.804 20.316 1.00 68.19 93 ASP A C 1
ATOM 755 O O . ASP A 1 93 ? 0.377 -3.617 20.561 1.00 68.19 93 ASP A O 1
ATOM 759 N N . HIS A 1 94 ? -0.172 -5.436 19.398 1.00 70.25 94 HIS A N 1
ATOM 760 C CA . HIS A 1 94 ? -1.153 -4.801 18.516 1.00 70.25 94 HIS A CA 1
ATOM 761 C C . HIS A 1 94 ? -2.601 -5.177 18.880 1.00 70.25 94 HIS A C 1
ATOM 763 O O . HIS A 1 94 ? -3.484 -5.208 18.019 1.00 70.25 94 HIS A O 1
ATOM 769 N N . ILE A 1 95 ? -2.882 -5.418 20.168 1.00 67.44 95 ILE A N 1
ATOM 770 C CA . ILE A 1 95 ? -4.236 -5.705 20.697 1.00 67.44 95 ILE A CA 1
ATOM 771 C C . ILE A 1 95 ? -5.275 -4.671 20.226 1.00 67.44 95 ILE A C 1
ATOM 773 O O . ILE A 1 95 ? -6.432 -5.015 19.995 1.00 67.44 95 ILE A O 1
ATOM 777 N N . PHE A 1 96 ? -4.869 -3.414 20.038 1.00 64.81 96 PHE A N 1
ATOM 778 C CA . PHE A 1 96 ? -5.708 -2.351 19.481 1.00 64.81 96 PHE A CA 1
ATOM 779 C C . PHE A 1 96 ? -6.240 -2.676 18.084 1.00 64.81 96 PHE A C 1
ATOM 781 O O . PHE A 1 96 ? -7.439 -2.587 17.836 1.00 64.81 96 PHE A O 1
ATOM 788 N N . VAL A 1 97 ? -5.353 -3.108 17.187 1.00 65.00 97 VAL A N 1
ATOM 789 C CA . VAL A 1 97 ? -5.711 -3.475 15.818 1.00 65.00 97 VAL A CA 1
ATOM 790 C C . VAL A 1 97 ? -6.654 -4.666 15.841 1.00 65.00 97 VAL A C 1
ATOM 792 O O . VAL A 1 97 ? -7.670 -4.644 15.166 1.00 65.00 97 VAL A O 1
ATOM 795 N N . GLN A 1 98 ? -6.422 -5.648 16.709 1.00 67.69 98 GLN A N 1
ATOM 796 C CA . GLN A 1 98 ? -7.354 -6.766 16.883 1.00 67.69 98 GLN A CA 1
ATOM 797 C C . GLN A 1 98 ? -8.734 -6.299 17.379 1.00 67.69 98 GLN A C 1
ATOM 799 O O . GLN A 1 98 ? -9.759 -6.756 16.872 1.00 67.69 98 GLN A O 1
ATOM 804 N N . ARG A 1 99 ? -8.789 -5.347 18.318 1.00 66.88 99 ARG A N 1
ATOM 805 C CA . ARG A 1 99 ? -10.050 -4.783 18.834 1.00 66.88 99 ARG A CA 1
ATOM 806 C C . ARG A 1 99 ? -10.799 -3.947 17.797 1.00 66.88 99 ARG A C 1
ATOM 808 O O . ARG A 1 99 ? -12.022 -4.031 17.746 1.00 66.88 99 ARG A O 1
ATOM 815 N N . MET A 1 100 ? -10.087 -3.216 16.941 1.00 64.31 100 MET A N 1
ATOM 816 C CA . MET A 1 100 ? -10.697 -2.476 15.834 1.00 64.31 100 MET A CA 1
ATOM 817 C C . MET A 1 100 ? -11.071 -3.364 14.640 1.00 64.31 100 MET A C 1
ATOM 819 O O . MET A 1 100 ? -12.003 -3.048 13.923 1.00 64.31 100 MET A O 1
ATOM 823 N N . ILE A 1 101 ? -10.375 -4.472 14.394 1.00 64.19 101 ILE A N 1
ATOM 824 C CA . ILE A 1 101 ? -10.590 -5.310 13.200 1.00 64.19 101 ILE A CA 1
ATOM 825 C C . ILE A 1 101 ? -11.758 -6.278 13.363 1.00 64.19 101 ILE A C 1
ATOM 827 O O . ILE A 1 101 ? -12.479 -6.554 12.407 1.00 64.19 101 ILE A O 1
ATOM 831 N N . THR A 1 102 ? -11.922 -6.857 14.553 1.00 56.66 102 THR A N 1
ATOM 832 C CA . THR A 1 102 ? -12.679 -8.115 14.678 1.00 56.66 102 THR A CA 1
ATOM 833 C C . THR A 1 102 ? -14.206 -7.955 14.583 1.00 56.66 102 THR A C 1
ATOM 835 O O . THR A 1 102 ? -14.845 -8.861 14.046 1.00 56.66 102 THR A O 1
ATOM 838 N N . PRO A 1 103 ? -14.827 -6.859 15.061 1.00 55.06 103 PRO A N 1
ATOM 839 C CA . PRO A 1 103 ? -16.249 -6.592 14.815 1.00 55.06 103 PRO A CA 1
ATOM 840 C C . PRO A 1 103 ? -16.498 -5.813 13.512 1.00 55.06 103 PRO A C 1
ATOM 842 O O . PRO A 1 103 ? -17.474 -6.084 12.821 1.00 55.06 103 PRO A O 1
ATOM 845 N N . LYS A 1 104 ? -15.594 -4.885 13.161 1.00 55.16 104 LYS A N 1
ATOM 846 C CA . LYS A 1 104 ? -15.846 -3.779 12.216 1.00 55.16 104 LYS A CA 1
ATOM 847 C C . LYS A 1 104 ? -15.704 -4.140 10.727 1.00 55.16 104 LYS A C 1
ATOM 849 O O . LYS A 1 104 ? -16.077 -3.356 9.867 1.00 55.16 104 LYS A O 1
ATOM 854 N N . LEU A 1 105 ? -15.153 -5.318 10.421 1.00 57.31 105 LEU A N 1
ATOM 855 C CA . LEU A 1 105 ? -14.905 -5.824 9.053 1.00 57.31 105 LEU A CA 1
ATOM 856 C C . LEU A 1 105 ? -15.649 -7.129 8.757 1.00 57.31 105 LEU A C 1
ATOM 858 O O . LEU A 1 105 ? -15.318 -7.846 7.814 1.00 57.31 105 LEU A O 1
ATOM 862 N N . LYS A 1 106 ? -16.584 -7.496 9.635 1.00 56.81 106 LYS A N 1
ATOM 863 C CA . LYS A 1 106 ? -17.494 -8.626 9.428 1.00 56.81 106 LYS A CA 1
ATOM 864 C C . LYS A 1 106 ? -18.760 -8.213 8.682 1.00 56.81 106 LYS A C 1
ATOM 866 O O . LYS A 1 106 ? -19.617 -9.059 8.460 1.00 56.81 106 LYS A O 1
ATOM 871 N N . THR A 1 107 ? -18.904 -6.932 8.354 1.00 59.06 107 THR A N 1
ATOM 872 C CA . THR A 1 107 ? -19.986 -6.453 7.505 1.00 59.06 107 THR A CA 1
ATOM 873 C C . THR A 1 107 ? -19.796 -7.028 6.104 1.00 59.06 107 THR A C 1
ATOM 875 O O . THR A 1 107 ? -18.746 -6.859 5.495 1.00 59.06 107 THR A O 1
ATOM 878 N N . GLU A 1 108 ? -20.823 -7.712 5.599 1.00 63.06 108 GLU A N 1
ATOM 879 C CA . GLU A 1 108 ? -20.888 -8.199 4.209 1.00 63.06 108 GLU A CA 1
ATOM 880 C C . GLU A 1 108 ? -21.018 -7.036 3.204 1.00 63.06 108 GLU A C 1
ATOM 882 O O . GLU A 1 108 ? -20.976 -7.225 1.995 1.00 63.06 108 GLU A O 1
ATOM 887 N N . ASP A 1 109 ? -21.168 -5.804 3.696 1.00 72.00 109 ASP A N 1
ATOM 888 C CA . ASP A 1 109 ? -21.325 -4.619 2.869 1.00 72.00 109 ASP A CA 1
ATOM 889 C C . ASP A 1 109 ? -19.969 -3.956 2.573 1.00 72.00 109 ASP A C 1
ATOM 891 O O . ASP A 1 109 ? -19.400 -3.200 3.375 1.00 72.00 109 ASP A O 1
ATOM 895 N N . ILE A 1 110 ? -19.470 -4.224 1.365 1.00 76.88 110 ILE A N 1
ATOM 896 C CA . ILE A 1 110 ? -18.271 -3.609 0.781 1.00 76.88 110 ILE A CA 1
ATOM 897 C C . ILE A 1 110 ? -18.295 -2.079 0.901 1.00 76.88 110 ILE A C 1
ATOM 899 O O . ILE A 1 110 ? -17.246 -1.466 1.126 1.00 76.88 110 ILE A O 1
ATOM 903 N N . HIS A 1 111 ? -19.458 -1.438 0.747 1.00 78.31 111 HIS A N 1
ATOM 904 C CA . HIS A 1 111 ? -19.546 0.020 0.755 1.00 78.31 111 HIS A CA 1
ATOM 905 C C . HIS A 1 111 ? -19.166 0.589 2.118 1.00 78.31 111 HIS A C 1
ATOM 907 O O . HIS A 1 111 ? -18.407 1.553 2.176 1.00 78.31 111 HIS A O 1
ATOM 913 N N . ILE A 1 112 ? -19.599 -0.053 3.203 1.00 79.25 112 ILE A N 1
ATOM 914 C CA . ILE A 1 112 ? -19.226 0.331 4.568 1.00 79.25 112 ILE A CA 1
ATOM 915 C C . ILE A 1 112 ? -17.710 0.219 4.755 1.00 79.25 112 ILE A C 1
ATOM 917 O O . ILE A 1 112 ? -17.076 1.156 5.239 1.00 79.25 112 ILE A O 1
ATOM 921 N N . CYS A 1 113 ? -17.101 -0.878 4.300 1.00 78.25 113 CYS A N 1
ATOM 922 C CA . CYS A 1 113 ? -15.651 -1.065 4.376 1.00 78.25 113 CYS A CA 1
ATOM 923 C C . CYS A 1 113 ? -14.877 0.016 3.597 1.00 78.25 113 CYS A C 1
ATOM 925 O O . CYS A 1 113 ? -13.833 0.491 4.055 1.00 78.25 113 CYS A O 1
ATOM 927 N N . LEU A 1 114 ? -15.393 0.454 2.446 1.00 79.81 114 LEU A N 1
ATOM 928 C CA . LEU A 1 114 ? -14.802 1.543 1.667 1.00 79.81 114 LEU A CA 1
ATOM 929 C C . LEU A 1 114 ? -14.906 2.896 2.379 1.00 79.81 114 LEU A C 1
ATOM 931 O O . LEU A 1 114 ? -13.901 3.607 2.433 1.00 79.81 114 LEU A O 1
ATOM 935 N N . GLU A 1 115 ? -16.058 3.239 2.962 1.00 80.81 115 GLU A N 1
ATOM 936 C CA . GLU A 1 115 ? -16.200 4.477 3.748 1.00 80.81 115 GLU A CA 1
ATOM 937 C C . GLU A 1 115 ? -15.240 4.462 4.950 1.00 80.81 115 GLU A C 1
ATOM 939 O O . GLU A 1 115 ? -14.487 5.415 5.179 1.00 80.81 115 GLU A O 1
ATOM 944 N N . LEU A 1 116 ? -15.182 3.335 5.669 1.00 79.75 116 LEU A N 1
ATOM 945 C CA . LEU A 1 116 ? -14.292 3.160 6.813 1.00 79.75 116 LEU A CA 1
ATOM 946 C C . LEU A 1 116 ? -12.817 3.272 6.414 1.00 79.75 116 LEU A C 1
ATOM 948 O O . LEU A 1 116 ? -12.032 3.812 7.189 1.00 79.75 116 LEU A O 1
ATOM 952 N N . SER A 1 117 ? -12.413 2.865 5.206 1.00 82.50 117 SER A N 1
ATOM 953 C CA . SER A 1 117 ? -11.018 2.989 4.747 1.00 82.50 117 SER A CA 1
ATOM 954 C C . SER A 1 117 ? -10.481 4.432 4.796 1.00 82.50 117 SER A C 1
ATOM 956 O O . SER A 1 117 ? -9.282 4.647 5.020 1.00 82.50 117 SER A O 1
ATOM 958 N N . GLY A 1 118 ? -11.367 5.429 4.673 1.00 79.56 118 GLY A N 1
ATOM 959 C CA . GLY A 1 118 ? -11.040 6.853 4.773 1.00 79.56 118 GLY A CA 1
ATOM 960 C C . GLY A 1 118 ? -10.567 7.286 6.164 1.00 79.56 118 GLY A C 1
ATOM 961 O O . GLY A 1 118 ? -9.861 8.292 6.294 1.00 79.56 118 GLY A O 1
ATOM 962 N N . LEU A 1 119 ? -10.862 6.494 7.198 1.00 78.44 119 LEU A N 1
ATOM 963 C CA . LEU A 1 119 ? -10.503 6.789 8.583 1.00 78.44 119 LEU A CA 1
ATOM 964 C C . LEU A 1 119 ? -8.989 6.719 8.856 1.00 78.44 119 LEU A C 1
ATOM 966 O O . LEU A 1 119 ? -8.524 7.173 9.893 1.00 78.44 119 LEU A O 1
ATOM 970 N N . GLY A 1 120 ? -8.161 6.225 7.933 1.00 76.06 120 GLY A N 1
ATOM 971 C CA . GLY A 1 120 ? -6.707 6.191 8.149 1.00 76.06 120 GLY A CA 1
ATOM 972 C C . GLY A 1 120 ? -6.073 7.575 8.386 1.00 76.06 120 GLY A C 1
ATOM 973 O O . GLY A 1 120 ? -5.045 7.672 9.051 1.00 76.06 120 GLY A O 1
ATOM 974 N N . LYS A 1 121 ? -6.678 8.655 7.867 1.00 77.50 121 LYS A N 1
ATOM 975 C CA . LYS A 1 121 ? -6.105 10.018 7.899 1.00 77.50 121 LYS A CA 1
ATOM 976 C C . LYS A 1 121 ? -6.577 10.900 9.059 1.00 77.50 121 LYS A C 1
ATOM 978 O O . LYS A 1 121 ? -5.972 11.938 9.312 1.00 77.50 121 LYS A O 1
ATOM 983 N N . ILE A 1 122 ? -7.653 10.529 9.749 1.00 77.69 122 ILE A N 1
ATOM 984 C CA . ILE A 1 122 ? -8.252 11.350 10.823 1.00 77.69 122 ILE A CA 1
ATOM 985 C C . ILE A 1 122 ? -7.442 11.336 12.125 1.00 77.69 122 ILE A C 1
ATOM 987 O O . ILE A 1 122 ? -7.573 12.257 12.924 1.00 77.69 122 ILE A O 1
ATOM 991 N N . PHE A 1 123 ? -6.557 10.357 12.323 1.00 73.06 123 PHE A N 1
ATOM 992 C CA . PHE A 1 123 ? -5.726 10.243 13.532 1.00 73.06 123 PHE A CA 1
ATOM 993 C C . PHE A 1 123 ? -4.487 11.151 13.521 1.00 73.06 123 PHE A C 1
ATOM 995 O O . PHE A 1 123 ? -3.628 11.056 14.394 1.00 73.06 123 PHE A O 1
ATOM 1002 N N . GLY A 1 124 ? -4.403 12.063 12.550 1.00 74.56 124 GLY A N 1
ATOM 1003 C CA . GLY A 1 124 ? -3.327 13.036 12.437 1.00 74.56 124 GLY A CA 1
ATOM 1004 C C . GLY A 1 124 ? -2.100 12.502 11.704 1.00 74.56 124 GLY A C 1
ATOM 1005 O O . GLY A 1 124 ? -2.161 11.532 10.951 1.00 74.56 124 GLY A O 1
ATOM 1006 N N . HIS A 1 125 ? -0.985 13.202 11.895 1.00 77.25 125 HIS A N 1
ATOM 1007 C CA . HIS A 1 125 ? 0.299 12.889 11.277 1.00 77.25 125 HIS A CA 1
ATOM 1008 C C . HIS A 1 125 ? 1.342 12.746 12.387 1.00 77.25 125 HIS A C 1
ATOM 1010 O O . HIS A 1 125 ? 1.339 13.561 13.314 1.00 77.25 125 HIS A O 1
ATOM 1016 N N . PRO A 1 126 ? 2.231 11.746 12.316 1.00 78.94 126 PRO A N 1
ATOM 1017 C CA . PRO A 1 126 ? 3.273 11.570 13.303 1.00 78.94 126 PRO A CA 1
ATOM 1018 C C . PRO A 1 126 ? 4.277 12.708 13.163 1.00 78.94 126 PRO A C 1
ATOM 1020 O O . PRO A 1 126 ? 4.449 13.299 12.090 1.00 78.94 126 PRO A O 1
ATOM 1023 N N . ILE A 1 127 ? 4.999 12.965 14.244 1.00 82.00 127 ILE A N 1
ATOM 1024 C CA . ILE A 1 127 ? 6.216 13.760 14.164 1.00 82.00 127 ILE A CA 1
ATOM 1025 C C . ILE A 1 127 ? 7.261 12.891 13.463 1.00 82.00 127 ILE A C 1
ATOM 1027 O O . ILE A 1 127 ? 7.524 11.767 13.883 1.00 82.00 127 ILE A O 1
ATOM 1031 N N . ILE A 1 128 ? 7.812 13.393 12.361 1.00 83.19 128 ILE A N 1
ATOM 1032 C CA . ILE A 1 128 ? 8.812 12.665 11.580 1.00 83.19 128 ILE A CA 1
ATOM 1033 C C . ILE A 1 128 ? 10.166 12.805 12.271 1.00 83.19 128 ILE A C 1
ATOM 1035 O O . ILE A 1 128 ? 10.679 13.919 1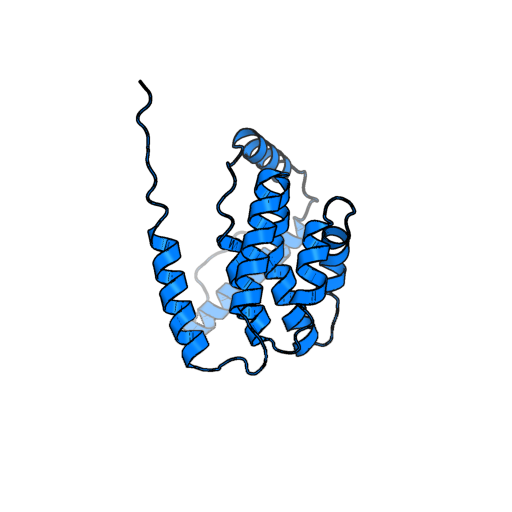2.400 1.00 83.19 128 ILE A O 1
ATOM 1039 N N . ASP A 1 129 ? 10.766 11.677 12.648 1.00 88.19 129 ASP A N 1
ATOM 1040 C CA . ASP A 1 129 ? 12.182 11.628 12.998 1.00 88.19 129 ASP A CA 1
ATOM 1041 C C . ASP A 1 129 ? 13.017 11.661 11.708 1.00 88.19 129 ASP A C 1
ATOM 1043 O O . ASP A 1 129 ? 13.072 10.701 10.929 1.00 88.19 129 ASP A O 1
ATOM 1047 N N . MET A 1 130 ? 13.626 12.817 11.443 1.00 92.00 130 MET A N 1
ATOM 1048 C CA . MET A 1 130 ? 14.439 13.031 10.247 1.00 92.00 130 MET A CA 1
ATOM 1049 C C . MET A 1 130 ? 15.744 12.235 10.279 1.00 92.00 130 MET A C 1
ATOM 1051 O O . MET A 1 130 ? 16.206 11.805 9.221 1.00 92.00 130 MET A O 1
ATOM 1055 N N . GLU A 1 131 ? 16.336 12.030 11.454 1.00 93.69 131 GLU A N 1
ATOM 1056 C CA . GLU A 1 131 ? 17.600 11.309 11.592 1.00 93.69 1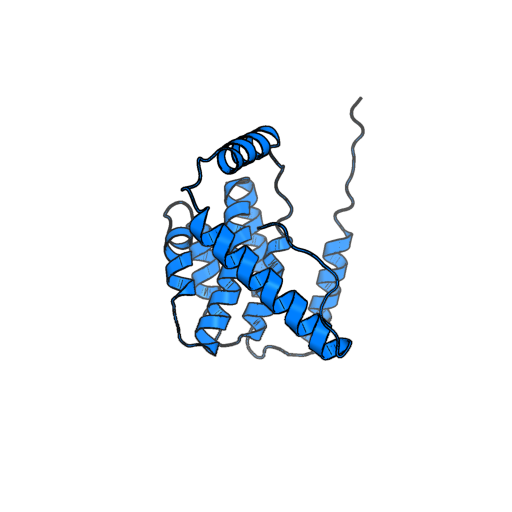31 GLU A CA 1
ATOM 1057 C C . GLU A 1 131 ? 17.384 9.816 11.337 1.00 93.69 131 GLU A C 1
ATOM 1059 O O . GLU A 1 131 ? 18.077 9.221 10.502 1.00 93.69 131 GLU A O 1
ATOM 1064 N N . GLU A 1 132 ? 16.345 9.239 11.945 1.00 90.75 132 GLU A N 1
ATOM 1065 C CA . GLU A 1 132 ? 15.933 7.858 11.687 1.00 90.75 132 GLU A CA 1
ATOM 1066 C C . GLU A 1 132 ? 15.562 7.656 10.209 1.00 90.75 132 GLU A C 1
ATOM 1068 O O . GLU A 1 132 ? 16.005 6.697 9.567 1.00 90.75 132 GLU A O 1
ATOM 1073 N N . SER A 1 133 ? 14.805 8.593 9.630 1.00 89.88 133 SER A N 1
ATOM 1074 C CA . SER A 1 133 ? 14.385 8.530 8.226 1.00 89.88 133 SER A CA 1
ATOM 1075 C C . SER A 1 133 ? 15.575 8.532 7.263 1.00 89.88 133 SER A C 1
ATOM 1077 O O . SER A 1 133 ? 15.628 7.713 6.339 1.00 89.88 133 SER A O 1
ATOM 1079 N N . ILE A 1 134 ? 16.550 9.421 7.480 1.00 93.81 134 ILE A N 1
ATOM 1080 C CA . ILE A 1 134 ? 17.771 9.498 6.666 1.00 93.81 134 ILE A CA 1
ATOM 1081 C C . ILE A 1 134 ? 18.603 8.229 6.844 1.00 93.81 134 ILE A C 1
ATOM 1083 O O . ILE A 1 134 ? 19.039 7.646 5.850 1.00 93.81 134 ILE A O 1
ATOM 1087 N N . SER A 1 135 ? 18.779 7.761 8.080 1.00 93.75 135 SER A N 1
ATOM 1088 C CA . SER A 1 135 ? 19.521 6.534 8.379 1.00 93.75 135 SER A CA 1
ATOM 1089 C C . SER A 1 135 ? 18.900 5.313 7.685 1.00 93.75 135 SER A C 1
ATOM 1091 O O . SER A 1 135 ? 19.591 4.572 6.979 1.00 93.75 135 SER A O 1
ATOM 1093 N N . SER A 1 136 ? 17.573 5.158 7.763 1.00 91.81 136 SER A N 1
ATOM 1094 C CA . SER A 1 136 ? 16.824 4.107 7.058 1.00 91.81 136 SER A CA 1
ATOM 1095 C C . SER A 1 136 ? 16.995 4.199 5.540 1.00 91.81 136 SER A C 1
ATOM 1097 O O . SER A 1 136 ? 17.162 3.180 4.859 1.00 91.81 136 SER A O 1
ATOM 1099 N N . TRP A 1 137 ? 16.972 5.415 4.990 1.00 92.44 137 TRP A N 1
ATOM 1100 C CA . TRP A 1 137 ? 17.143 5.641 3.558 1.00 92.44 137 TRP A CA 1
ATOM 1101 C C . TRP A 1 137 ? 18.553 5.293 3.082 1.00 92.44 137 TRP A C 1
ATOM 1103 O O . TRP A 1 137 ? 18.693 4.581 2.085 1.00 92.44 137 TRP A O 1
ATOM 1113 N N . ILE A 1 138 ? 19.587 5.706 3.819 1.00 91.62 138 ILE A N 1
ATOM 1114 C CA . ILE A 1 138 ? 20.979 5.335 3.543 1.00 91.62 138 ILE A CA 1
ATOM 1115 C C . ILE A 1 138 ? 21.133 3.817 3.624 1.00 91.62 138 ILE A C 1
ATOM 1117 O O . ILE A 1 138 ? 21.664 3.212 2.693 1.00 91.62 138 ILE A O 1
ATOM 1121 N N . GLY A 1 139 ? 20.607 3.184 4.676 1.00 90.31 139 GLY A N 1
ATOM 1122 C CA . GLY A 1 139 ? 20.652 1.733 4.845 1.00 90.31 139 GLY A CA 1
ATOM 1123 C C . GLY A 1 139 ? 20.044 0.996 3.653 1.00 90.31 139 GLY A C 1
ATOM 1124 O O . GLY A 1 139 ? 20.687 0.124 3.080 1.00 90.31 139 GLY A O 1
ATOM 1125 N N . LYS A 1 140 ? 18.848 1.398 3.204 1.00 91.12 140 LYS A N 1
ATOM 1126 C CA . LYS A 1 140 ? 18.172 0.817 2.026 1.00 91.12 140 LYS A CA 1
ATOM 1127 C C . LYS A 1 140 ? 18.875 1.135 0.702 1.00 91.12 140 LYS A C 1
ATOM 1129 O O . LYS A 1 140 ? 18.878 0.299 -0.202 1.00 91.12 140 LYS A O 1
ATOM 1134 N N . GLY A 1 141 ? 19.436 2.334 0.566 1.00 87.69 141 GLY A N 1
ATOM 1135 C CA . GLY A 1 141 ? 20.108 2.797 -0.649 1.00 87.69 141 GLY A CA 1
ATOM 1136 C C . GLY A 1 141 ? 21.486 2.171 -0.864 1.00 87.69 141 GLY A C 1
ATOM 1137 O O . GLY A 1 141 ? 21.896 1.977 -2.006 1.00 87.69 141 GLY A O 1
ATOM 1138 N N . THR A 1 142 ? 22.172 1.812 0.220 1.00 89.25 142 THR A N 1
ATOM 1139 C CA . THR A 1 142 ? 23.535 1.255 0.202 1.00 89.25 142 THR A CA 1
ATOM 1140 C C . THR A 1 142 ? 23.582 -0.273 0.217 1.00 89.25 142 THR A C 1
ATOM 1142 O O . THR A 1 142 ? 24.667 -0.847 0.124 1.00 89.25 142 THR A O 1
ATOM 1145 N N . VAL A 1 143 ? 22.429 -0.956 0.270 1.00 87.75 143 VAL A N 1
ATOM 1146 C CA . VAL A 1 143 ? 22.380 -2.422 0.180 1.00 87.75 143 VAL A CA 1
ATOM 1147 C C . VAL A 1 143 ? 22.989 -2.885 -1.142 1.00 87.75 143 VAL A C 1
ATOM 1149 O O . VAL A 1 143 ? 22.513 -2.528 -2.225 1.00 87.75 143 VAL A O 1
ATOM 1152 N N . LEU A 1 144 ? 24.007 -3.744 -1.051 1.00 83.19 144 LEU A N 1
ATOM 1153 C CA . LEU A 1 144 ? 24.572 -4.446 -2.198 1.00 83.19 144 LEU A CA 1
ATOM 1154 C C . LEU A 1 144 ? 23.483 -5.287 -2.865 1.00 83.19 144 LEU A C 1
ATOM 1156 O O . LEU A 1 144 ? 22.993 -6.276 -2.320 1.00 83.19 144 LEU A O 1
ATOM 1160 N N . LYS A 1 145 ? 23.092 -4.880 -4.070 1.00 84.00 145 LYS A N 1
ATOM 1161 C CA . LYS A 1 145 ? 22.156 -5.644 -4.892 1.00 84.00 145 LYS A CA 1
ATOM 1162 C C . LYS A 1 145 ? 22.923 -6.734 -5.629 1.00 84.00 145 LYS A C 1
ATOM 1164 O O . LYS A 1 145 ? 24.037 -6.508 -6.096 1.00 84.00 145 LYS A O 1
ATOM 1169 N N . LEU A 1 146 ? 22.297 -7.901 -5.770 1.00 88.06 146 LEU A N 1
ATOM 1170 C CA . LEU A 1 146 ? 22.812 -8.974 -6.621 1.00 88.06 146 LEU A CA 1
ATOM 1171 C C . LEU A 1 146 ? 23.093 -8.444 -8.032 1.00 88.06 146 LEU A C 1
ATOM 1173 O O . LEU A 1 146 ? 22.338 -7.608 -8.540 1.00 88.06 146 LEU A O 1
ATOM 1177 N N . ASP A 1 147 ? 24.146 -8.956 -8.672 1.00 89.12 147 ASP A N 1
ATOM 1178 C CA . ASP A 1 147 ? 24.454 -8.591 -10.052 1.00 89.12 147 ASP A CA 1
ATOM 1179 C C . ASP A 1 147 ? 23.308 -9.030 -10.975 1.00 89.12 147 ASP A C 1
ATOM 1181 O O . ASP A 1 147 ? 23.053 -10.215 -11.198 1.00 89.12 147 ASP A O 1
ATOM 1185 N N . LYS A 1 148 ? 22.598 -8.038 -11.515 1.00 90.81 148 LYS A N 1
ATOM 1186 C CA . LYS A 1 148 ? 21.483 -8.217 -12.445 1.00 90.81 148 LYS A CA 1
ATOM 1187 C C . LYS A 1 148 ? 21.823 -7.743 -13.857 1.00 90.81 148 LYS A C 1
ATOM 1189 O O . LYS A 1 148 ? 20.902 -7.538 -14.643 1.00 90.81 148 LYS A O 1
ATOM 1194 N N . ARG A 1 149 ? 23.102 -7.612 -14.244 1.00 92.56 149 ARG A N 1
ATOM 1195 C CA . ARG A 1 149 ? 23.516 -7.164 -15.596 1.00 92.56 149 ARG A CA 1
ATOM 1196 C C . ARG A 1 149 ? 22.845 -7.943 -16.726 1.00 92.56 149 ARG A C 1
ATOM 1198 O O . ARG A 1 149 ? 22.472 -7.354 -17.736 1.00 92.56 149 ARG A O 1
ATOM 1205 N N . LYS A 1 150 ? 22.672 -9.264 -16.581 1.00 92.69 150 LYS A N 1
ATOM 1206 C CA . LYS A 1 150 ? 21.965 -10.083 -17.587 1.00 92.69 150 LYS A CA 1
ATOM 1207 C C . LYS A 1 150 ? 20.502 -9.653 -17.730 1.00 92.69 150 LYS A C 1
ATOM 1209 O O . LYS A 1 150 ? 20.050 -9.433 -18.846 1.00 92.69 150 LYS A O 1
ATOM 1214 N N . MET A 1 151 ? 19.796 -9.483 -16.612 1.00 92.88 151 MET A N 1
ATOM 1215 C CA . MET A 1 151 ? 18.409 -9.012 -16.619 1.00 92.88 151 MET A CA 1
ATOM 1216 C C . MET A 1 151 ? 18.313 -7.572 -17.135 1.00 92.88 151 MET A C 1
ATOM 1218 O O . MET A 1 151 ? 17.450 -7.272 -17.947 1.00 92.88 151 MET A O 1
ATOM 1222 N N . GLY A 1 152 ? 19.249 -6.701 -16.747 1.00 93.00 152 GLY A N 1
ATOM 1223 C CA . GLY A 1 152 ? 19.337 -5.329 -17.251 1.00 93.00 152 GLY A CA 1
ATOM 1224 C C . GLY A 1 152 ? 19.504 -5.270 -18.771 1.00 93.00 152 GLY A C 1
ATOM 1225 O O . GLY A 1 152 ? 18.824 -4.485 -19.428 1.00 93.00 152 GLY A O 1
ATOM 1226 N N . ARG A 1 153 ? 20.331 -6.152 -19.348 1.00 93.50 153 ARG A N 1
ATOM 1227 C CA . ARG A 1 153 ? 20.470 -6.286 -20.807 1.00 93.50 153 ARG A CA 1
ATOM 1228 C C . ARG A 1 153 ? 19.170 -6.732 -21.476 1.00 93.50 153 ARG A C 1
ATOM 1230 O O . ARG A 1 153 ? 18.779 -6.120 -22.464 1.00 93.50 153 ARG A O 1
ATOM 1237 N N . LEU A 1 154 ? 18.476 -7.725 -20.917 1.00 94.88 154 LEU A N 1
ATOM 1238 C CA . LEU A 1 154 ? 17.179 -8.176 -21.439 1.00 94.88 154 LEU A CA 1
ATOM 1239 C C . LEU A 1 154 ? 16.117 -7.069 -21.373 1.00 94.88 154 LEU A C 1
ATOM 1241 O O . LEU A 1 154 ? 15.438 -6.816 -22.364 1.00 94.88 154 LEU A O 1
ATOM 1245 N N . CYS A 1 155 ? 16.012 -6.359 -20.246 1.00 95.06 155 CYS A N 1
ATOM 1246 C CA . CYS A 1 155 ? 15.089 -5.232 -20.104 1.00 95.06 155 CYS A CA 1
ATOM 1247 C C . CYS A 1 155 ? 15.412 -4.101 -21.091 1.00 95.06 155 CYS A C 1
ATOM 1249 O O . CYS A 1 155 ? 14.499 -3.538 -21.687 1.00 95.06 155 CYS A O 1
ATOM 1251 N N . SER A 1 156 ? 16.697 -3.799 -21.301 1.00 93.69 156 SER A N 1
ATOM 1252 C CA . SER A 1 156 ? 17.141 -2.806 -22.286 1.00 93.69 156 SER A CA 1
ATOM 1253 C C . SER A 1 156 ? 16.740 -3.209 -23.707 1.00 93.69 156 SER A C 1
ATOM 1255 O O . SER A 1 156 ? 16.120 -2.422 -24.416 1.00 93.69 156 SER A O 1
ATOM 1257 N N . GLN A 1 157 ? 16.998 -4.455 -24.112 1.00 92.88 157 GLN A N 1
ATOM 1258 C CA . GLN A 1 157 ? 16.588 -4.968 -25.424 1.00 92.88 157 GLN A CA 1
ATOM 1259 C C . GLN A 1 157 ? 15.066 -4.934 -25.612 1.00 92.88 157 GLN A C 1
ATOM 1261 O O . GLN A 1 157 ? 14.591 -4.501 -26.660 1.00 92.88 157 GLN A O 1
ATOM 1266 N N . MET A 1 158 ? 14.303 -5.329 -24.588 1.00 95.81 158 MET A N 1
ATOM 1267 C CA . MET A 1 158 ? 12.840 -5.276 -24.619 1.00 95.81 158 MET A CA 1
ATOM 1268 C C . MET A 1 158 ? 12.335 -3.839 -24.772 1.00 95.81 158 MET A C 1
ATOM 1270 O O . MET A 1 158 ? 11.461 -3.576 -25.595 1.00 95.81 158 MET A O 1
ATOM 1274 N N . PHE A 1 159 ? 12.912 -2.893 -24.029 1.00 94.69 159 PHE A N 1
ATOM 1275 C CA . PHE A 1 159 ? 12.580 -1.478 -24.156 1.00 94.69 159 PHE A CA 1
ATOM 1276 C C . PHE A 1 159 ? 12.856 -0.957 -25.572 1.00 94.69 159 PHE A C 1
ATOM 1278 O O . PHE A 1 159 ? 11.966 -0.362 -26.180 1.00 94.69 159 PHE A O 1
ATOM 1285 N N . LYS A 1 160 ? 14.049 -1.235 -26.122 1.00 92.44 160 LYS A N 1
ATOM 1286 C CA . LYS A 1 160 ? 14.426 -0.862 -27.498 1.00 92.44 160 LYS A CA 1
ATOM 1287 C C . LYS A 1 160 ? 13.412 -1.410 -28.507 1.00 92.44 160 LYS A C 1
ATOM 1289 O O . LYS A 1 160 ? 12.921 -0.666 -29.351 1.00 92.44 160 LYS A O 1
ATOM 1294 N N . PHE A 1 161 ? 13.049 -2.687 -28.383 1.00 92.75 161 PHE A N 1
ATOM 1295 C CA . PHE A 1 161 ? 12.067 -3.330 -29.254 1.00 92.75 161 PHE A CA 1
ATOM 1296 C C . PHE A 1 161 ? 10.690 -2.662 -29.176 1.00 92.75 161 PHE A C 1
ATOM 1298 O O . PHE A 1 161 ? 10.140 -2.280 -30.208 1.00 92.75 161 PHE A O 1
ATOM 1305 N N . VAL A 1 162 ? 10.145 -2.483 -27.968 1.00 95.56 162 VAL A N 1
ATOM 1306 C CA . VAL A 1 162 ? 8.822 -1.868 -27.769 1.00 95.56 162 VAL A CA 1
ATOM 1307 C C . VAL A 1 162 ? 8.801 -0.434 -28.294 1.00 95.56 162 VAL A C 1
ATOM 1309 O O . VAL A 1 162 ? 7.834 -0.041 -28.948 1.00 95.56 162 VAL A O 1
ATOM 1312 N N . LEU A 1 163 ? 9.866 0.334 -28.055 1.00 94.44 163 LEU A N 1
ATOM 1313 C CA . LEU A 1 163 ? 9.973 1.707 -28.537 1.00 94.44 163 LEU A CA 1
ATOM 1314 C C . LEU A 1 163 ? 10.006 1.761 -30.068 1.00 94.44 163 LEU A C 1
ATOM 1316 O O . LEU A 1 163 ? 9.223 2.493 -30.669 1.00 94.44 163 LEU A O 1
ATOM 1320 N N . CYS A 1 164 ? 10.872 0.967 -30.702 1.00 93.56 164 CYS A N 1
ATOM 1321 C CA . CYS A 1 164 ? 10.981 0.921 -32.158 1.00 93.56 164 CYS A CA 1
ATOM 1322 C C . CYS A 1 164 ? 9.688 0.434 -32.812 1.00 93.56 164 CYS A C 1
ATOM 1324 O O . CYS A 1 164 ? 9.276 0.994 -33.826 1.00 93.56 164 CYS A O 1
ATOM 1326 N N . ARG A 1 165 ? 9.030 -0.569 -32.220 1.00 94.88 165 ARG A N 1
ATOM 1327 C CA . ARG A 1 165 ? 7.740 -1.073 -32.689 1.00 94.88 165 ARG A CA 1
ATOM 1328 C C . ARG A 1 165 ? 6.674 0.021 -32.662 1.00 94.88 165 ARG A C 1
ATOM 1330 O O . ARG A 1 165 ? 6.070 0.272 -33.697 1.00 94.88 165 ARG A O 1
ATOM 1337 N N . ARG A 1 166 ? 6.485 0.702 -31.524 1.00 96.19 166 ARG A N 1
ATOM 1338 C CA . ARG A 1 166 ? 5.509 1.803 -31.414 1.00 96.19 166 ARG A CA 1
ATOM 1339 C C . ARG A 1 166 ? 5.816 2.935 -32.388 1.00 96.19 166 ARG A C 1
ATOM 1341 O O . ARG A 1 166 ? 4.921 3.429 -33.060 1.00 96.19 166 ARG A O 1
ATOM 1348 N N . TYR A 1 167 ? 7.090 3.305 -32.517 1.00 96.00 167 TYR A N 1
ATOM 1349 C CA . TYR A 1 167 ? 7.506 4.335 -33.466 1.00 96.00 167 TYR A CA 1
ATOM 1350 C C . TYR A 1 167 ? 7.157 3.958 -34.913 1.00 96.00 167 TYR A C 1
ATOM 1352 O O . TYR A 1 167 ? 6.684 4.800 -35.676 1.00 96.00 167 TYR A O 1
ATOM 1360 N N . TYR A 1 168 ? 7.373 2.694 -35.288 1.00 95.62 168 TYR A N 1
ATOM 1361 C CA . TYR A 1 168 ? 7.023 2.195 -36.612 1.00 95.62 168 TYR A CA 1
ATOM 1362 C C . TYR A 1 168 ? 5.507 2.161 -36.826 1.00 95.62 168 TYR A C 1
ATOM 1364 O O . TYR A 1 168 ? 5.046 2.625 -37.861 1.00 95.62 168 TYR A O 1
ATOM 1372 N N . GLU A 1 169 ? 4.734 1.683 -35.848 1.00 97.00 169 GLU A N 1
ATOM 1373 C CA . GLU A 1 169 ? 3.264 1.671 -35.897 1.00 97.00 169 GLU A CA 1
ATOM 1374 C C . GLU A 1 169 ? 2.684 3.089 -36.080 1.00 97.00 169 GLU A C 1
ATOM 1376 O O . GLU A 1 169 ? 1.741 3.274 -36.845 1.00 97.00 169 GLU A O 1
ATOM 1381 N N . GLU A 1 170 ? 3.271 4.105 -35.440 1.00 96.88 170 GLU A N 1
ATOM 1382 C CA . GLU A 1 170 ? 2.803 5.496 -35.534 1.00 96.88 170 GLU A CA 1
ATOM 1383 C C . GLU A 1 170 ? 3.277 6.227 -36.797 1.00 96.88 170 GLU A C 1
ATOM 1385 O O . GLU A 1 170 ? 2.576 7.100 -37.313 1.00 96.88 170 GLU A O 1
ATOM 1390 N N . ARG A 1 171 ? 4.495 5.942 -37.275 1.00 94.94 171 ARG A N 1
ATOM 1391 C CA . ARG A 1 171 ? 5.155 6.749 -38.320 1.00 94.94 171 ARG A CA 1
ATOM 1392 C C . ARG A 1 171 ? 5.475 5.995 -39.603 1.00 94.94 171 ARG A C 1
ATOM 1394 O O . ARG A 1 171 ? 6.050 6.598 -40.509 1.00 94.94 171 ARG A O 1
ATOM 1401 N N . ASN A 1 172 ? 5.133 4.708 -39.680 1.00 95.38 172 ASN A N 1
ATOM 1402 C CA . ASN A 1 172 ? 5.410 3.804 -40.802 1.00 95.38 172 ASN A CA 1
ATOM 1403 C C . ASN A 1 172 ? 6.869 3.852 -41.283 1.00 95.38 172 ASN A C 1
ATOM 1405 O O . ASN A 1 172 ? 7.165 3.738 -42.472 1.00 95.38 172 ASN A O 1
ATOM 1409 N N . ARG A 1 173 ? 7.802 4.068 -40.354 1.00 91.56 173 ARG A N 1
ATOM 1410 C CA . ARG A 1 173 ? 9.240 4.128 -40.626 1.00 91.56 173 ARG A CA 1
ATOM 1411 C C . ARG A 1 173 ? 10.022 3.707 -39.393 1.00 91.56 173 ARG A C 1
ATOM 1413 O O . ARG A 1 173 ? 9.533 3.849 -38.274 1.00 91.56 173 ARG A O 1
ATOM 1420 N N . TRP A 1 174 ? 11.240 3.208 -39.586 1.00 88.75 174 TRP A N 1
ATOM 1421 C CA . TRP A 1 174 ? 12.084 2.820 -38.459 1.00 88.75 174 TRP A CA 1
ATOM 1422 C C . TRP A 1 174 ? 12.502 4.018 -37.600 1.00 88.75 174 TRP A C 1
ATOM 1424 O O . TRP A 1 174 ? 12.614 5.145 -38.087 1.00 88.75 174 TRP A O 1
ATOM 1434 N N . SER A 1 175 ? 12.712 3.758 -36.306 1.00 87.75 175 SER A N 1
ATOM 1435 C CA . SER A 1 175 ? 13.215 4.762 -35.369 1.00 87.75 175 SER A CA 1
ATOM 1436 C C . SER A 1 175 ? 14.624 5.197 -35.786 1.00 87.75 175 SER A C 1
ATOM 1438 O O . SER A 1 175 ? 15.458 4.327 -36.028 1.00 87.75 175 SER A O 1
ATOM 1440 N N . PRO A 1 176 ? 14.921 6.508 -35.841 1.00 85.06 176 PRO A N 1
ATOM 1441 C CA . PRO A 1 176 ? 16.267 7.007 -36.118 1.00 85.06 176 PRO A CA 1
ATOM 1442 C C . PRO A 1 176 ? 17.203 6.888 -34.904 1.00 85.06 176 PRO A C 1
ATOM 1444 O O . PRO A 1 176 ? 18.351 7.308 -34.981 1.00 85.06 176 PRO A O 1
ATOM 1447 N N . LEU A 1 177 ? 16.708 6.389 -33.764 1.00 84.25 177 LEU A N 1
ATOM 1448 C CA . LEU A 1 177 ? 17.523 6.188 -32.572 1.00 84.25 177 LEU A CA 1
ATOM 1449 C C . LEU A 1 177 ? 18.471 5.011 -32.788 1.00 84.25 177 LEU A C 1
ATOM 1451 O O . LEU A 1 177 ? 18.046 3.858 -32.864 1.00 84.25 177 LEU A O 1
ATOM 1455 N N . GLU A 1 178 ? 19.758 5.319 -32.828 1.00 80.12 178 GLU A N 1
ATOM 1456 C CA . GLU A 1 178 ? 20.817 4.332 -32.707 1.00 80.12 178 GLU A CA 1
ATOM 1457 C C . GLU A 1 178 ? 21.001 4.019 -31.225 1.00 80.12 178 GLU A C 1
ATOM 1459 O O . GLU A 1 178 ? 21.159 4.913 -30.392 1.00 80.12 178 GLU A O 1
ATOM 1464 N N . PHE A 1 179 ? 20.915 2.739 -30.874 1.00 76.44 179 PHE A N 1
ATOM 1465 C CA . PHE A 1 179 ? 21.203 2.315 -29.518 1.00 76.44 179 PHE A CA 1
ATOM 1466 C C . PHE A 1 179 ? 22.557 1.636 -29.491 1.00 76.44 179 PHE A C 1
ATOM 1468 O O . PHE A 1 179 ? 22.691 0.550 -30.058 1.00 76.44 179 PHE A O 1
ATOM 1475 N N . ASP A 1 180 ? 23.498 2.217 -28.754 1.00 64.75 180 ASP A N 1
ATOM 1476 C CA . ASP A 1 180 ? 24.789 1.586 -28.512 1.00 64.75 180 ASP A CA 1
ATOM 1477 C C . ASP A 1 180 ? 24.603 0.168 -27.943 1.00 64.75 180 ASP A C 1
ATOM 1479 O O . ASP A 1 180 ? 23.675 -0.120 -27.156 1.00 64.75 180 ASP A O 1
ATOM 1483 N N . SER A 1 181 ? 25.446 -0.732 -28.449 1.00 57.28 181 SER A N 1
ATOM 1484 C CA . SER A 1 181 ? 25.479 -2.165 -28.149 1.00 57.28 181 SER A CA 1
ATOM 1485 C C . SER A 1 181 ? 26.139 -2.460 -26.811 1.00 57.28 181 SER A C 1
ATOM 1487 O O . SER A 1 181 ? 27.274 -1.972 -26.620 1.00 57.28 181 SER A O 1
#

Radius of gyration: 24.42 Å; chains: 1; bounding box: 56×50×66 Å

Sequence (181 aa):
MPKSHTTNHTTPLLLFMIFDLLLVQLNKYEGYDLHQEVSECISQGAAYSQLYPVEVYDLMKMWPSICIDAVLRDVEGYNVFYEAIRPKISHPDHIFVQRMITPKLKTEDIHICLELSGLGKIFGHPIIDMEESISSWIGKGTVLKLDKRKMGRLCSQMFKFVLCRRYYEERNRWSPLEFDS

pLDDT: mean 76.21, std 14.44, range [36.53, 97.0]

Organism: NCBI:txid506608